Protein AF-W1YNA6-F1 (afdb_monomer)

Organism: NCBI:txid408170

InterPro domains:
  IPR015590 Aldehyde dehydrogenase domain [PF00171] (63-127)
  IPR016161 Aldehyde/histidinol dehydrogenase [SSF53720] (61-126)
  IPR016162 Aldehyde dehydrogenase, N-terminal [G3DSA:3.40.605.10] (50-127)

Structure (mmCIF, N/CA/C/O backbone):
data_AF-W1YNA6-F1
#
_entry.id   AF-W1YNA6-F1
#
loop_
_atom_site.group_PDB
_atom_site.id
_atom_site.type_symbol
_atom_site.label_atom_id
_atom_site.label_alt_id
_atom_site.label_comp_id
_atom_site.label_asym_id
_atom_site.label_entity_id
_atom_site.label_seq_id
_atom_site.pdbx_PDB_ins_code
_atom_site.Cartn_x
_atom_site.Cartn_y
_atom_site.Cartn_z
_atom_site.occupancy
_atom_site.B_iso_or_equiv
_atom_site.auth_seq_id
_atom_site.auth_comp_id
_atom_site.auth_asym_id
_atom_site.auth_atom_id
_atom_site.pdbx_PDB_model_num
ATOM 1 N N . GLN A 1 1 ? -5.293 -2.645 -15.563 1.00 40.75 1 GLN A N 1
ATOM 2 C CA . GLN A 1 1 ? -6.438 -1.759 -15.278 1.00 40.75 1 GLN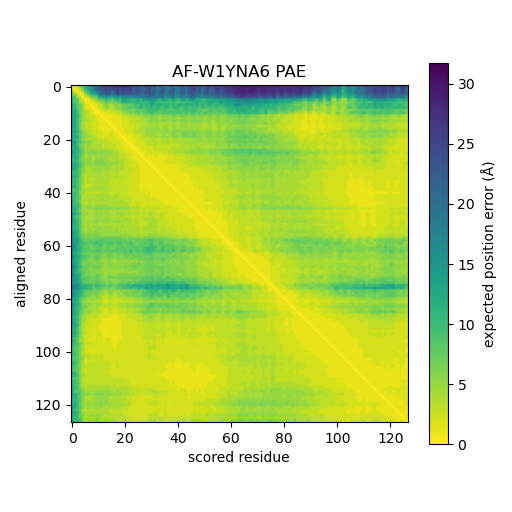 A CA 1
ATOM 3 C C . GLN A 1 1 ? -5.890 -0.613 -14.449 1.00 40.75 1 GLN A C 1
ATOM 5 O O . GLN A 1 1 ? -5.532 -0.832 -13.306 1.00 40.75 1 GLN A O 1
ATOM 10 N N . ALA A 1 2 ? -5.667 0.546 -15.064 1.00 35.34 2 ALA A N 1
ATOM 11 C CA . ALA A 1 2 ? -5.166 1.731 -14.377 1.00 35.34 2 ALA A CA 1
ATOM 12 C C . ALA A 1 2 ? -6.332 2.713 -14.199 1.00 35.34 2 ALA A C 1
ATOM 14 O O . ALA A 1 2 ? -7.069 2.951 -15.154 1.00 35.34 2 ALA A O 1
ATOM 15 N N . ALA A 1 3 ? -6.466 3.260 -12.989 1.00 40.19 3 ALA A N 1
ATOM 16 C CA . ALA A 1 3 ? -7.242 4.459 -12.662 1.00 40.19 3 ALA A CA 1
ATOM 17 C C . ALA A 1 3 ? -8.770 4.445 -12.902 1.00 40.19 3 ALA A C 1
ATOM 19 O O . ALA A 1 3 ? -9.355 5.504 -13.122 1.00 40.19 3 ALA A O 1
ATOM 20 N N . ALA A 1 4 ? -9.450 3.298 -12.800 1.00 49.03 4 ALA A N 1
ATOM 21 C CA . ALA A 1 4 ? -10.872 3.348 -12.456 1.00 49.03 4 ALA A CA 1
ATOM 22 C C . ALA A 1 4 ? -10.955 3.668 -10.958 1.00 49.03 4 ALA A C 1
ATOM 24 O O . ALA A 1 4 ? -10.353 2.962 -10.150 1.00 49.03 4 ALA A O 1
ATOM 25 N N . GLY A 1 5 ? -11.615 4.769 -10.591 1.00 58.19 5 GLY A N 1
ATOM 26 C CA . GLY A 1 5 ? -11.920 5.038 -9.189 1.00 58.19 5 GLY A CA 1
ATOM 27 C C . GLY A 1 5 ? -12.615 3.819 -8.595 1.00 58.19 5 GLY A C 1
ATOM 28 O O . GLY A 1 5 ? -13.442 3.202 -9.260 1.00 58.19 5 GLY A O 1
ATOM 29 N N . LEU A 1 6 ? -12.237 3.438 -7.379 1.00 74.19 6 LEU A N 1
ATOM 30 C CA . LEU A 1 6 ? -12.941 2.377 -6.676 1.00 74.19 6 LEU A CA 1
ATOM 31 C C . LEU A 1 6 ? -14.404 2.762 -6.556 1.00 74.19 6 LEU A C 1
ATOM 33 O O . LEU A 1 6 ? -14.703 3.799 -5.957 1.00 74.19 6 LEU A O 1
ATOM 37 N N . ASP A 1 7 ? -15.284 1.904 -7.058 1.00 81.38 7 ASP A N 1
ATOM 38 C CA . ASP A 1 7 ? -16.715 2.061 -6.847 1.00 81.38 7 ASP A CA 1
ATOM 39 C C . ASP A 1 7 ? -17.006 2.222 -5.352 1.00 81.38 7 ASP A C 1
ATOM 41 O O . ASP A 1 7 ? -16.278 1.708 -4.488 1.00 81.38 7 ASP A O 1
ATOM 45 N N . GLU A 1 8 ? -18.048 2.986 -5.035 1.00 82.06 8 GLU A N 1
ATOM 46 C CA . GLU A 1 8 ? -18.475 3.164 -3.652 1.00 82.06 8 GLU A CA 1
ATOM 47 C C . GLU A 1 8 ? -18.823 1.805 -3.021 1.00 82.06 8 GLU A C 1
ATOM 49 O O . GLU A 1 8 ? -19.363 0.926 -3.707 1.00 82.06 8 GLU A O 1
ATOM 54 N N . PRO A 1 9 ? -18.520 1.604 -1.724 1.00 82.50 9 PRO A N 1
ATOM 55 C CA . PRO A 1 9 ? -18.857 0.375 -1.022 1.00 82.50 9 PRO A CA 1
ATOM 56 C C . PRO A 1 9 ? -20.348 0.056 -1.169 1.00 82.50 9 PRO A C 1
ATOM 58 O O . PRO A 1 9 ? -21.210 0.861 -0.819 1.00 82.50 9 PRO A O 1
ATOM 61 N N . GLN A 1 10 ? -20.655 -1.132 -1.683 1.00 85.81 10 GLN A N 1
ATOM 62 C CA . GLN A 1 10 ? -22.031 -1.598 -1.833 1.00 85.81 10 GLN A CA 1
ATOM 63 C C . GLN A 1 10 ? -22.523 -2.291 -0.556 1.00 85.81 10 GLN A C 1
ATOM 65 O O . GLN A 1 10 ? -21.732 -2.804 0.238 1.00 85.81 10 GLN A O 1
ATOM 70 N N . GLY A 1 11 ? -23.842 -2.319 -0.364 1.00 91.31 11 GLY A N 1
ATOM 71 C CA . GLY A 1 11 ? -24.476 -2.911 0.816 1.00 91.31 11 GLY A CA 1
ATOM 72 C C . GLY A 1 11 ? -24.413 -2.024 2.062 1.00 91.31 11 GLY A C 1
ATOM 73 O O . GLY A 1 11 ? -23.867 -0.923 2.059 1.00 91.31 11 GLY A O 1
ATOM 74 N N . SER A 1 12 ? -25.017 -2.501 3.141 1.00 95.94 12 SER A N 1
ATOM 75 C CA . SER A 1 12 ? -24.981 -1.870 4.458 1.00 95.94 12 SER A CA 1
ATOM 76 C C . SER A 1 12 ? -23.601 -1.994 5.110 1.00 95.94 12 SER A C 1
ATOM 78 O O . SER A 1 12 ? -22.843 -2.925 4.836 1.00 95.94 12 SER A O 1
ATOM 80 N N . VAL A 1 13 ? -23.299 -1.105 6.063 1.00 95.50 13 VAL A N 1
ATOM 81 C CA . VAL A 1 13 ? -22.084 -1.188 6.900 1.00 95.50 13 VAL A CA 1
ATOM 82 C C . VAL A 1 13 ? -21.949 -2.569 7.543 1.00 95.50 13 VAL A C 1
ATOM 84 O O . VAL A 1 13 ? -20.858 -3.122 7.625 1.00 95.50 13 VAL A O 1
ATOM 87 N N . ALA A 1 14 ? -23.068 -3.153 7.961 1.00 96.56 14 ALA A N 1
ATOM 88 C CA . ALA A 1 14 ? -23.101 -4.438 8.633 1.00 96.56 14 ALA A CA 1
ATOM 89 C C . ALA A 1 14 ? -22.765 -5.607 7.680 1.00 96.56 14 ALA A C 1
ATOM 91 O O . ALA A 1 14 ? -22.112 -6.569 8.085 1.00 96.56 14 ALA A O 1
ATOM 92 N N . GLU A 1 15 ? -23.172 -5.524 6.409 1.00 96.38 15 GLU A N 1
ATOM 93 C CA . GLU A 1 15 ? -22.776 -6.475 5.358 1.00 96.38 15 GLU A CA 1
ATOM 94 C C . GLU A 1 15 ? -21.297 -6.315 4.994 1.00 96.38 15 GLU A C 1
ATOM 96 O O . GLU A 1 15 ? -20.563 -7.301 4.940 1.00 96.38 15 GLU A O 1
ATOM 101 N N . GLN A 1 16 ? -20.829 -5.075 4.837 1.00 95.00 16 GLN A N 1
ATOM 102 C CA . GLN A 1 16 ? -19.425 -4.771 4.553 1.00 95.00 16 GLN A CA 1
ATOM 103 C C . GLN A 1 16 ? -18.504 -5.249 5.679 1.00 95.00 16 GLN A C 1
ATOM 105 O O . GLN A 1 16 ? -17.454 -5.828 5.412 1.00 95.00 16 GLN A O 1
ATOM 110 N N . ALA A 1 17 ? -18.907 -5.064 6.936 1.00 96.94 17 ALA A N 1
ATOM 111 C CA . ALA A 1 17 ? -18.166 -5.496 8.117 1.00 96.94 17 ALA A CA 1
ATOM 112 C C . ALA A 1 17 ? -17.995 -7.018 8.209 1.00 96.94 17 ALA A C 1
ATOM 114 O O . ALA A 1 17 ? -17.024 -7.493 8.791 1.00 96.94 17 ALA A O 1
ATOM 115 N N . ARG A 1 18 ? -18.944 -7.782 7.657 1.00 96.56 18 ARG A N 1
ATOM 116 C CA . ARG A 1 18 ? -19.009 -9.246 7.768 1.00 96.56 18 ARG A CA 1
ATOM 117 C C . ARG A 1 18 ? -18.497 -9.986 6.532 1.00 96.56 18 ARG A C 1
ATOM 119 O O . ARG A 1 18 ? -18.724 -11.191 6.421 1.00 96.56 18 ARG A O 1
ATOM 126 N N . ARG A 1 19 ? -17.794 -9.304 5.618 1.00 94.44 19 ARG A N 1
ATOM 127 C CA . ARG A 1 19 ? -17.078 -9.977 4.522 1.00 94.44 19 ARG A CA 1
ATOM 128 C C . ARG A 1 19 ? -16.158 -11.061 5.107 1.00 94.44 19 ARG A C 1
ATOM 130 O O . ARG A 1 19 ? -15.445 -10.781 6.072 1.00 94.44 19 ARG A O 1
ATOM 137 N N . PRO A 1 20 ? -16.180 -12.293 4.571 1.00 94.69 20 PRO A N 1
ATOM 138 C CA . PRO A 1 20 ? -15.272 -13.332 5.024 1.00 94.69 20 PRO A CA 1
ATOM 139 C C . PRO A 1 20 ? -13.831 -12.948 4.685 1.00 94.69 20 PRO A C 1
ATOM 141 O O . PRO A 1 20 ? -13.569 -12.299 3.671 1.00 94.69 20 PRO A O 1
ATOM 144 N N . PHE A 1 21 ? -12.896 -13.386 5.524 1.00 93.62 21 PHE A N 1
ATOM 145 C CA . PHE A 1 21 ? -11.479 -13.256 5.221 1.00 93.62 21 PHE A CA 1
ATOM 146 C C . PHE A 1 21 ? -11.127 -14.060 3.964 1.00 93.62 21 PHE A C 1
ATOM 148 O O . PHE A 1 21 ? -11.505 -15.226 3.835 1.00 93.62 21 PHE A O 1
ATOM 155 N N . THR A 1 22 ? -10.363 -13.440 3.070 1.00 92.88 22 THR A N 1
ATOM 156 C CA . THR A 1 22 ? -9.721 -14.087 1.928 1.00 92.88 22 THR A CA 1
ATOM 157 C C . THR A 1 22 ? -8.345 -13.468 1.741 1.00 92.88 22 THR A C 1
ATOM 159 O O . THR A 1 22 ? -8.199 -12.252 1.853 1.00 92.88 22 THR A O 1
ATOM 162 N N . SER A 1 23 ? -7.341 -14.296 1.468 1.00 91.88 23 SER A N 1
ATOM 163 C CA . SER A 1 23 ? -6.035 -13.799 1.038 1.00 91.88 23 SER A CA 1
ATOM 164 C C . SER A 1 23 ? -6.145 -13.226 -0.374 1.00 91.88 23 SER A C 1
ATOM 166 O O . SER A 1 23 ? -6.853 -13.793 -1.212 1.00 91.88 23 SER A O 1
ATOM 168 N N . GLU A 1 24 ? -5.443 -12.125 -0.631 1.00 91.50 24 GLU A N 1
ATOM 169 C CA . GLU A 1 24 ? -5.197 -11.654 -1.994 1.00 91.50 24 GLU A CA 1
ATOM 170 C C . GLU A 1 24 ? -4.230 -12.644 -2.671 1.00 91.50 24 GLU A C 1
ATOM 172 O O . GLU A 1 24 ? -3.232 -13.028 -2.056 1.00 91.50 24 GLU A O 1
ATOM 177 N N . PRO A 1 25 ? -4.526 -13.136 -3.886 1.00 90.75 25 PRO A N 1
ATOM 178 C CA . PRO A 1 25 ? -3.629 -14.044 -4.586 1.00 90.75 25 PRO A CA 1
ATOM 179 C C . PRO A 1 25 ? -2.447 -13.301 -5.226 1.00 90.75 25 PRO A C 1
ATOM 181 O O . PRO A 1 25 ? -2.621 -12.274 -5.893 1.00 90.75 25 PRO A O 1
ATOM 184 N N . ASP A 1 26 ? -1.258 -13.896 -5.122 1.00 90.12 26 ASP A N 1
ATOM 185 C CA . ASP A 1 26 ? -0.069 -13.446 -5.850 1.00 90.12 26 ASP A CA 1
ATOM 186 C C . ASP A 1 26 ? -0.319 -13.423 -7.370 1.00 90.12 26 ASP A C 1
ATOM 188 O O . ASP A 1 26 ? -1.066 -14.238 -7.929 1.00 90.12 26 ASP A O 1
ATOM 192 N N . SER A 1 27 ? 0.334 -12.500 -8.078 1.00 92.88 27 SER A N 1
ATOM 193 C CA . SER A 1 27 ? 0.245 -12.439 -9.538 1.00 92.88 27 SER A CA 1
ATOM 194 C C . SER A 1 27 ? 0.975 -13.601 -10.208 1.00 92.88 27 SER A C 1
ATOM 196 O O . SER A 1 27 ? 2.201 -13.672 -10.206 1.00 92.88 27 SER A O 1
ATOM 198 N N . ASP A 1 28 ? 0.230 -14.454 -10.916 1.00 94.69 28 ASP A N 1
ATOM 199 C CA . ASP A 1 28 ? 0.810 -15.528 -11.730 1.00 94.69 28 ASP A CA 1
ATOM 200 C C . ASP A 1 28 ? 1.548 -14.971 -12.976 1.00 94.69 28 ASP A C 1
ATOM 202 O O . ASP A 1 28 ? 0.898 -14.411 -13.874 1.00 94.69 28 ASP A O 1
ATOM 206 N N . PRO A 1 29 ? 2.881 -15.139 -13.102 1.00 93.38 29 PRO A N 1
ATOM 207 C CA . PRO A 1 29 ? 3.645 -14.674 -14.260 1.00 93.38 29 PRO A CA 1
ATOM 208 C C . PRO A 1 29 ? 3.393 -15.500 -15.536 1.00 93.38 29 PRO A C 1
ATOM 210 O O . PRO A 1 29 ? 3.758 -15.065 -16.640 1.00 93.38 29 PRO A O 1
ATOM 213 N N . ALA A 1 30 ? 2.753 -16.671 -15.442 1.00 96.62 30 ALA A N 1
ATOM 214 C CA . ALA A 1 30 ? 2.364 -17.47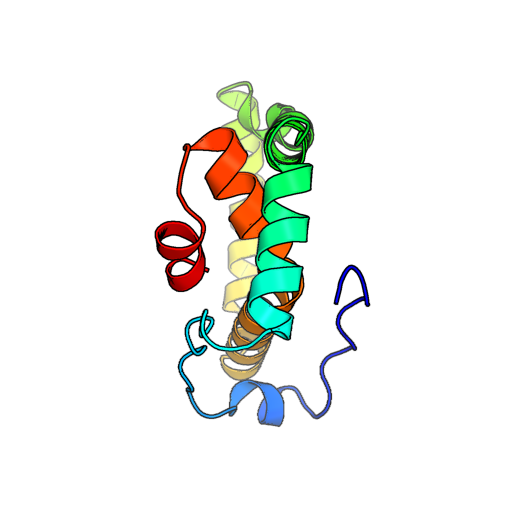3 -16.600 1.00 96.62 30 ALA A CA 1
ATOM 215 C C . ALA A 1 30 ? 1.227 -16.818 -17.405 1.00 96.62 30 ALA A C 1
ATOM 217 O O . ALA A 1 30 ? 1.119 -17.033 -18.621 1.00 96.62 30 ALA A O 1
ATOM 218 N N . LEU A 1 31 ? 0.446 -15.924 -16.793 1.00 97.44 31 LEU A N 1
ATOM 219 C CA . LEU A 1 31 ? -0.639 -15.209 -17.460 1.00 97.44 31 LEU A CA 1
ATOM 220 C C . LEU A 1 31 ? -0.121 -14.017 -18.279 1.00 97.44 31 LEU A C 1
ATOM 222 O O . LEU A 1 31 ? 0.595 -13.140 -17.793 1.00 97.44 31 LEU A O 1
ATOM 226 N N . ALA A 1 32 ? -0.518 -13.949 -19.555 1.00 98.06 32 ALA A N 1
ATOM 227 C CA . ALA A 1 32 ? -0.088 -12.881 -20.464 1.00 98.06 32 ALA A CA 1
ATOM 228 C C . ALA A 1 32 ? -0.520 -11.483 -19.991 1.00 98.06 32 ALA A C 1
ATOM 230 O O . ALA A 1 32 ? 0.245 -10.527 -20.141 1.00 98.06 32 ALA A O 1
ATOM 231 N N . ALA A 1 33 ? -1.709 -11.385 -19.387 1.00 96.88 33 ALA A N 1
ATOM 232 C CA . ALA A 1 33 ? -2.231 -10.152 -18.807 1.00 96.88 33 ALA A CA 1
ATOM 233 C C . ALA A 1 33 ? -1.340 -9.644 -17.661 1.00 96.88 33 ALA A C 1
ATOM 235 O O . ALA A 1 33 ? -0.936 -8.483 -17.677 1.00 96.88 33 ALA A O 1
ATOM 236 N N . ASN A 1 34 ? -0.934 -10.526 -16.742 1.00 96.19 34 ASN A N 1
ATOM 237 C CA . ASN A 1 34 ? -0.061 -10.168 -15.621 1.00 96.19 34 ASN A CA 1
ATOM 238 C C . ASN A 1 34 ? 1.325 -9.742 -16.109 1.00 96.19 34 ASN A C 1
ATOM 240 O O . ASN A 1 34 ? 1.853 -8.729 -15.663 1.00 96.19 34 ASN A O 1
ATOM 244 N N . ARG A 1 35 ? 1.886 -10.417 -17.123 1.00 97.12 35 ARG A N 1
ATOM 245 C CA . ARG A 1 35 ? 3.144 -9.968 -17.750 1.00 97.12 35 ARG A CA 1
ATOM 246 C C . ARG A 1 35 ? 3.023 -8.613 -18.436 1.00 97.12 35 ARG A C 1
ATOM 248 O O . ARG A 1 35 ? 4.014 -7.893 -18.537 1.00 97.12 35 ARG A O 1
ATOM 255 N N . GLN A 1 36 ? 1.870 -8.297 -19.020 1.00 98.12 36 GLN A N 1
ATOM 256 C CA . GLN A 1 36 ? 1.640 -6.988 -19.630 1.00 98.12 36 GLN A CA 1
ATOM 257 C C . GLN A 1 36 ? 1.545 -5.902 -18.557 1.00 98.12 36 GLN A C 1
ATOM 259 O O . GLN A 1 36 ? 2.203 -4.874 -18.689 1.00 98.12 36 GLN A O 1
ATOM 264 N N . TRP A 1 37 ? 0.785 -6.155 -17.495 1.00 96.25 37 TRP A N 1
ATOM 265 C CA . TRP A 1 37 ? 0.665 -5.273 -16.337 1.00 96.25 37 TRP A CA 1
ATOM 266 C C . TRP A 1 37 ? 2.022 -5.022 -15.661 1.00 96.25 37 TRP A C 1
ATOM 268 O O . TRP A 1 37 ? 2.423 -3.872 -15.505 1.00 96.25 37 TRP A O 1
ATOM 278 N N . ALA A 1 38 ? 2.799 -6.074 -15.402 1.00 97.12 38 ALA A N 1
ATOM 279 C CA . ALA A 1 38 ? 4.150 -5.978 -14.851 1.00 97.12 38 ALA A CA 1
ATOM 280 C C . ALA A 1 38 ? 5.088 -5.125 -15.727 1.00 97.12 38 ALA A C 1
ATOM 282 O O . ALA A 1 38 ? 5.836 -4.290 -15.223 1.00 97.12 38 ALA A O 1
ATOM 283 N N . ARG A 1 39 ? 5.019 -5.272 -17.059 1.00 97.75 39 ARG A N 1
ATOM 284 C CA . ARG A 1 39 ? 5.793 -4.435 -17.995 1.00 97.75 39 ARG A CA 1
ATOM 285 C C . ARG A 1 39 ? 5.378 -2.965 -17.961 1.00 97.75 39 ARG A C 1
ATOM 287 O O . ARG A 1 39 ? 6.237 -2.109 -18.130 1.00 97.75 39 ARG A O 1
ATOM 294 N N . GLN A 1 40 ? 4.094 -2.671 -17.755 1.00 97.94 40 GLN A N 1
ATOM 295 C CA . GLN A 1 40 ? 3.615 -1.292 -17.611 1.00 97.94 40 GLN A CA 1
ATOM 296 C C . GLN A 1 40 ? 4.175 -0.646 -16.343 1.00 97.94 40 GLN A C 1
ATOM 298 O O . GLN A 1 40 ? 4.659 0.479 -16.414 1.00 97.94 40 GLN A O 1
ATOM 303 N N . ILE A 1 41 ? 4.181 -1.377 -15.223 1.00 97.75 41 ILE A N 1
ATOM 304 C CA . ILE A 1 41 ? 4.798 -0.918 -13.972 1.00 97.75 41 ILE A CA 1
ATOM 305 C C . ILE A 1 41 ? 6.294 -0.672 -14.187 1.00 97.75 41 ILE A C 1
ATOM 307 O O . ILE A 1 41 ? 6.774 0.433 -13.960 1.00 97.75 41 ILE A O 1
ATOM 311 N N . ALA A 1 42 ? 7.023 -1.666 -14.704 1.00 97.31 42 ALA A N 1
ATOM 312 C CA . ALA A 1 42 ? 8.465 -1.561 -14.926 1.00 97.31 42 ALA A CA 1
ATOM 313 C C . ALA A 1 42 ? 8.850 -0.390 -15.848 1.00 97.31 42 ALA A C 1
ATOM 315 O O . ALA A 1 42 ? 9.887 0.235 -15.646 1.00 97.31 42 ALA A O 1
ATOM 316 N N . ALA A 1 43 ? 8.016 -0.067 -16.841 1.00 98.12 43 ALA A N 1
ATOM 317 C CA . ALA A 1 43 ? 8.236 1.076 -17.723 1.00 98.12 43 ALA A CA 1
ATOM 318 C C . ALA A 1 43 ? 8.055 2.436 -17.019 1.00 98.12 43 ALA A C 1
ATOM 320 O O . ALA A 1 43 ? 8.669 3.411 -17.446 1.00 98.12 43 ALA A O 1
ATOM 321 N N . ALA A 1 44 ? 7.240 2.511 -15.961 1.00 97.62 44 ALA A N 1
ATOM 322 C CA . ALA A 1 44 ? 7.006 3.738 -15.196 1.00 97.62 44 ALA A CA 1
ATOM 323 C C . ALA A 1 44 ? 8.109 4.018 -14.158 1.00 97.62 44 ALA A C 1
ATOM 325 O O . ALA A 1 44 ? 8.437 5.179 -13.904 1.00 97.62 44 ALA A O 1
ATOM 326 N N . VAL A 1 45 ? 8.722 2.963 -13.605 1.00 98.12 45 VAL A N 1
ATOM 327 C CA . VAL A 1 45 ? 9.705 3.034 -12.506 1.00 98.12 45 VAL A CA 1
ATOM 328 C C . VAL A 1 45 ? 10.834 4.056 -12.726 1.00 98.12 45 VAL A C 1
ATOM 330 O O . VAL A 1 45 ? 11.049 4.859 -11.818 1.00 98.12 45 VAL A O 1
ATOM 333 N N . PRO A 1 46 ? 11.537 4.119 -13.882 1.00 98.06 46 PRO A N 1
ATOM 334 C CA . PRO A 1 46 ? 12.694 5.011 -14.049 1.00 98.06 46 PRO A CA 1
ATOM 335 C C . PRO A 1 46 ? 12.387 6.503 -13.883 1.00 98.06 46 PRO A C 1
ATOM 337 O O . PRO A 1 46 ? 13.287 7.290 -13.603 1.00 98.06 46 PRO A O 1
ATOM 340 N N . THR A 1 47 ? 11.130 6.898 -14.088 1.00 97.75 47 THR A N 1
ATOM 341 C CA . THR A 1 47 ? 10.672 8.290 -13.990 1.00 97.75 47 THR A CA 1
ATOM 342 C C . THR A 1 47 ? 9.643 8.495 -12.883 1.00 97.75 47 THR A C 1
ATOM 344 O O . THR A 1 47 ? 9.054 9.574 -12.798 1.00 97.75 47 THR A O 1
ATOM 347 N N . SER A 1 48 ? 9.393 7.475 -12.057 1.00 98.00 48 SER A N 1
ATOM 348 C CA . SER A 1 48 ? 8.410 7.559 -10.981 1.00 98.00 48 SER A CA 1
ATOM 349 C C . SER A 1 48 ? 8.817 8.625 -9.970 1.00 98.00 48 SER A C 1
ATOM 351 O O . SER A 1 48 ? 9.953 8.685 -9.501 1.00 98.00 48 SER A O 1
ATOM 353 N N . ARG A 1 49 ? 7.853 9.481 -9.634 1.00 97.44 49 ARG A N 1
ATOM 354 C CA . ARG A 1 49 ? 7.953 10.486 -8.570 1.00 97.44 49 ARG A CA 1
ATOM 355 C C . ARG A 1 49 ? 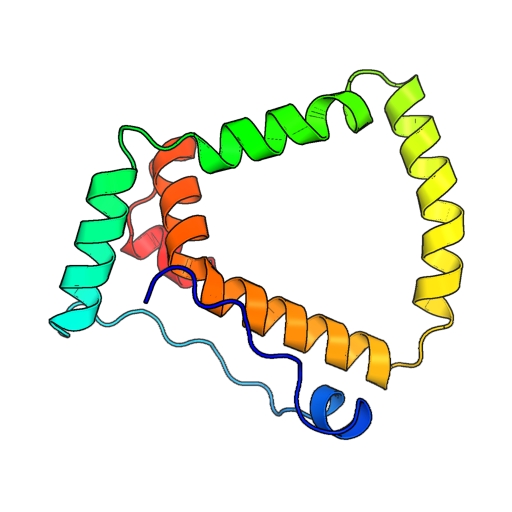6.877 10.295 -7.504 1.00 97.44 49 ARG A C 1
ATOM 357 O O . ARG A 1 49 ? 6.771 11.120 -6.607 1.00 97.44 49 ARG A O 1
ATOM 364 N N . ARG A 1 50 ? 6.071 9.230 -7.595 1.00 96.69 50 ARG A N 1
ATOM 365 C CA . ARG A 1 50 ? 4.829 9.074 -6.821 1.00 96.69 50 ARG A CA 1
ATOM 366 C C . ARG A 1 50 ? 5.054 9.126 -5.312 1.00 96.69 50 ARG A C 1
ATOM 368 O O . ARG A 1 50 ? 4.374 9.889 -4.629 1.00 96.69 50 ARG A O 1
ATOM 375 N N . GLY A 1 51 ? 5.991 8.333 -4.793 1.00 95.69 51 GLY A N 1
ATOM 376 C CA . GLY A 1 51 ? 6.262 8.306 -3.355 1.00 95.69 51 GLY A CA 1
ATOM 377 C C . GLY A 1 51 ? 6.965 9.585 -2.889 1.00 95.69 51 GLY A C 1
ATOM 378 O O . GLY A 1 51 ? 6.486 10.233 -1.960 1.00 95.69 51 GLY A O 1
ATOM 379 N N . ALA A 1 52 ? 7.986 10.050 -3.615 1.00 95.50 52 ALA A N 1
ATOM 380 C CA . ALA A 1 52 ? 8.648 11.331 -3.350 1.00 95.50 52 ALA A CA 1
ATOM 381 C C . ALA A 1 52 ? 7.675 12.529 -3.314 1.00 95.50 52 ALA A C 1
ATOM 383 O O . ALA A 1 52 ? 7.786 13.393 -2.446 1.00 95.50 52 ALA A O 1
ATOM 384 N N . GLU A 1 53 ? 6.693 12.582 -4.218 1.00 96.56 53 GLU A N 1
ATOM 385 C CA . GLU A 1 53 ? 5.651 13.614 -4.228 1.00 96.56 53 GLU A CA 1
ATOM 386 C C . GLU A 1 53 ? 4.681 13.467 -3.054 1.00 96.56 53 GLU A C 1
ATOM 388 O O . GLU A 1 53 ? 4.307 14.475 -2.454 1.00 96.56 53 GLU A O 1
ATOM 393 N N . ALA A 1 54 ? 4.319 12.240 -2.664 1.00 94.06 54 ALA A N 1
ATOM 394 C CA . ALA A 1 54 ? 3.500 11.997 -1.476 1.00 94.06 54 ALA A CA 1
ATOM 395 C C . ALA A 1 54 ? 4.212 12.431 -0.179 1.00 94.06 54 ALA A C 1
ATOM 397 O O . ALA A 1 54 ? 3.584 13.029 0.705 1.00 94.06 54 ALA A O 1
ATOM 398 N N . VAL A 1 55 ? 5.525 12.187 -0.088 1.00 93.75 55 VAL A N 1
ATOM 399 C CA . VAL A 1 55 ? 6.379 12.657 1.011 1.00 93.75 55 VAL A CA 1
ATOM 400 C C . VAL A 1 55 ? 6.448 14.180 1.011 1.00 93.75 55 VAL A C 1
ATOM 402 O O . VAL A 1 55 ? 6.110 14.790 2.022 1.00 93.75 55 VAL A O 1
ATOM 405 N N . ALA A 1 56 ? 6.794 14.808 -0.116 1.00 94.25 56 ALA A N 1
ATOM 406 C CA . ALA A 1 56 ? 6.887 16.266 -0.223 1.00 94.25 56 ALA A CA 1
ATOM 407 C C . ALA A 1 56 ? 5.557 16.964 0.123 1.00 94.25 56 ALA A C 1
ATOM 409 O O . ALA A 1 56 ? 5.545 17.978 0.819 1.00 94.25 56 ALA A O 1
ATOM 410 N N . ALA A 1 57 ? 4.423 16.393 -0.297 1.00 94.06 57 ALA A N 1
ATOM 411 C CA . ALA A 1 57 ? 3.093 16.911 0.023 1.00 94.06 57 ALA A CA 1
ATOM 412 C C . ALA A 1 57 ? 2.741 16.818 1.521 1.00 94.06 57 ALA A C 1
ATOM 414 O O . ALA A 1 57 ? 1.886 17.566 2.001 1.00 94.06 57 ALA A O 1
ATOM 415 N N . SER A 1 58 ? 3.378 15.908 2.262 1.00 89.94 58 SER A N 1
ATOM 416 C CA . SER A 1 58 ? 3.114 15.675 3.689 1.00 89.94 58 SER A CA 1
ATOM 417 C C . SER A 1 58 ? 4.208 16.220 4.610 1.00 89.94 58 SER A C 1
ATOM 419 O O . SER A 1 58 ? 3.981 16.325 5.815 1.00 89.94 58 SER A O 1
ATOM 421 N N . GLU A 1 59 ? 5.363 16.601 4.058 1.00 91.19 59 GLU A N 1
ATOM 422 C CA . GLU A 1 59 ? 6.584 16.969 4.784 1.00 91.19 59 GLU A CA 1
ATOM 423 C C . GLU A 1 59 ? 6.336 18.054 5.837 1.00 91.19 59 GLU A C 1
ATOM 425 O O . GLU A 1 59 ? 6.793 17.940 6.972 1.00 91.19 59 GLU A O 1
ATOM 430 N N . GLN A 1 60 ? 5.550 19.082 5.497 1.00 88.62 60 GLN A N 1
ATOM 431 C CA . GLN A 1 60 ? 5.281 20.211 6.393 1.00 88.62 60 GLN A CA 1
ATOM 432 C C . GLN A 1 60 ? 4.668 19.786 7.735 1.00 88.62 60 GLN A C 1
ATOM 434 O O . GLN A 1 60 ? 4.933 20.432 8.744 1.00 88.62 60 GLN A O 1
ATOM 439 N N . ARG A 1 61 ? 3.904 18.685 7.770 1.00 88.69 61 ARG A N 1
ATOM 440 C CA . ARG A 1 61 ? 3.243 18.193 8.993 1.00 88.69 61 ARG A CA 1
ATOM 441 C C . ARG A 1 61 ? 4.211 17.572 10.002 1.00 88.69 61 ARG A C 1
ATOM 443 O O . ARG A 1 61 ? 3.819 17.332 11.134 1.00 88.69 61 ARG A O 1
ATOM 450 N N . LEU A 1 62 ? 5.438 17.262 9.584 1.00 90.62 62 LEU A N 1
ATOM 451 C CA . LEU A 1 62 ? 6.442 16.557 10.389 1.00 90.62 62 LEU A CA 1
ATOM 452 C C . LEU A 1 62 ? 7.827 17.220 10.302 1.00 90.62 62 LEU A C 1
ATOM 454 O O . LEU A 1 62 ? 8.837 16.605 10.636 1.00 90.62 62 LEU A O 1
ATOM 458 N N . ARG A 1 63 ? 7.892 18.473 9.834 1.00 92.94 63 ARG A N 1
ATOM 459 C CA . ARG A 1 63 ? 9.156 19.168 9.548 1.00 92.94 63 ARG A CA 1
ATOM 460 C C . ARG A 1 63 ? 9.891 19.639 10.804 1.00 92.94 63 ARG A C 1
ATOM 462 O O . ARG A 1 63 ? 11.114 19.762 10.773 1.00 92.94 63 ARG A O 1
ATOM 469 N N . THR A 1 64 ? 9.166 19.932 11.882 1.00 95.56 64 THR A N 1
ATOM 470 C CA . THR A 1 64 ? 9.734 20.394 13.157 1.00 95.56 64 THR A CA 1
ATOM 471 C C . THR A 1 64 ? 9.101 19.652 14.336 1.00 95.56 64 THR A C 1
ATOM 473 O O . THR A 1 64 ? 8.007 19.098 14.184 1.00 95.56 64 THR A O 1
ATOM 476 N N . PRO A 1 65 ? 9.758 19.633 15.512 1.00 95.56 65 PRO A N 1
ATOM 477 C CA . PRO A 1 65 ? 9.163 19.091 16.731 1.00 95.56 65 PRO A CA 1
ATOM 478 C C . PRO A 1 65 ? 7.799 19.713 17.052 1.00 95.56 65 PRO A C 1
ATOM 480 O O . PRO A 1 65 ? 6.862 18.989 17.366 1.00 95.56 65 PRO A O 1
ATOM 483 N N . GLU A 1 66 ? 7.655 21.027 16.878 1.00 95.88 66 GLU A N 1
ATOM 484 C CA . GLU A 1 66 ? 6.408 21.754 17.142 1.00 95.88 66 GLU A CA 1
ATOM 485 C C . GLU A 1 66 ? 5.289 21.307 16.191 1.00 95.88 66 GLU A C 1
ATOM 487 O O . GLU A 1 66 ? 4.177 21.032 16.633 1.00 95.88 66 GLU A O 1
ATOM 492 N N . ALA A 1 67 ? 5.587 21.136 14.897 1.00 94.38 67 ALA A N 1
ATOM 493 C CA . ALA A 1 67 ? 4.618 20.612 13.930 1.00 94.38 67 ALA A CA 1
ATOM 494 C C . ALA A 1 67 ? 4.176 19.175 14.274 1.00 94.38 67 ALA A C 1
ATOM 496 O O . ALA A 1 67 ? 3.006 18.820 14.117 1.00 94.38 67 ALA A O 1
ATOM 497 N N . ALA A 1 68 ? 5.097 18.346 14.779 1.00 92.88 68 ALA A N 1
ATOM 498 C CA . ALA A 1 68 ? 4.769 17.002 15.242 1.00 92.88 68 ALA A CA 1
ATOM 499 C C . ALA A 1 68 ? 3.888 17.027 16.507 1.00 92.88 68 ALA A C 1
ATOM 501 O O . ALA A 1 68 ? 2.941 16.245 16.603 1.00 92.88 68 ALA A O 1
ATOM 502 N N . GLU A 1 69 ? 4.150 17.931 17.454 1.00 93.62 69 GLU A N 1
ATOM 503 C CA . GLU A 1 69 ? 3.304 18.131 18.638 1.00 93.62 69 GLU A CA 1
ATOM 504 C C . GLU A 1 69 ? 1.891 18.597 18.262 1.00 93.62 69 GLU A C 1
ATOM 506 O O . GLU A 1 69 ? 0.909 18.052 18.771 1.00 93.62 69 GLU A O 1
ATOM 511 N N . GLU A 1 70 ? 1.768 19.535 17.320 1.00 92.12 70 GLU A N 1
ATOM 512 C CA . GLU A 1 70 ? 0.478 19.988 16.786 1.00 92.12 70 GLU A CA 1
ATOM 513 C C . GLU A 1 70 ? -0.308 18.839 16.137 1.00 92.12 70 GLU A C 1
ATOM 515 O O . GLU A 1 70 ? -1.505 18.669 16.395 1.00 92.12 70 GLU A O 1
ATOM 520 N N . LEU A 1 71 ? 0.365 17.998 15.341 1.00 92.00 71 LEU A N 1
ATOM 521 C CA . LEU A 1 71 ? -0.243 16.806 14.750 1.00 92.00 71 LEU A CA 1
ATOM 522 C C . LEU A 1 71 ? -0.756 15.845 15.833 1.00 92.00 71 LEU A C 1
ATOM 524 O O . LEU A 1 71 ? -1.894 15.377 15.754 1.00 92.00 71 LEU A O 1
ATOM 528 N N . LEU A 1 72 ? 0.054 15.566 16.858 1.00 91.38 72 LEU A N 1
ATOM 529 C CA . LEU A 1 72 ? -0.321 14.686 17.969 1.00 91.38 72 LEU A CA 1
ATOM 530 C C . LEU A 1 72 ? -1.508 15.237 18.769 1.00 91.38 72 LEU A C 1
ATOM 532 O O . LEU A 1 72 ? -2.422 14.479 19.109 1.00 91.38 72 LEU A O 1
ATOM 536 N N . ALA A 1 73 ? -1.540 16.547 19.023 1.00 90.19 73 ALA A N 1
ATOM 537 C CA . ALA A 1 73 ? -2.663 17.201 19.686 1.00 90.19 73 ALA A CA 1
ATOM 538 C C . ALA A 1 73 ? -3.966 17.042 18.879 1.00 90.19 73 ALA A C 1
ATOM 540 O O . ALA A 1 73 ? -5.014 16.730 19.449 1.00 90.19 73 ALA A O 1
ATOM 541 N N . GLY A 1 74 ? -3.902 17.163 17.548 1.00 87.62 74 GLY A N 1
ATOM 542 C CA . GLY A 1 74 ? -5.042 16.898 16.664 1.00 87.62 74 GLY A CA 1
ATOM 543 C C . GLY A 1 74 ? -5.501 15.433 16.682 1.00 87.62 74 GLY A C 1
ATOM 544 O O . GLY A 1 74 ? -6.703 15.146 16.715 1.00 87.62 74 GLY A O 1
ATOM 545 N N . LEU A 1 75 ? -4.557 14.487 16.729 1.00 89.44 75 LEU A N 1
ATOM 546 C CA . LEU A 1 75 ? -4.857 13.053 16.790 1.00 89.44 75 LEU A CA 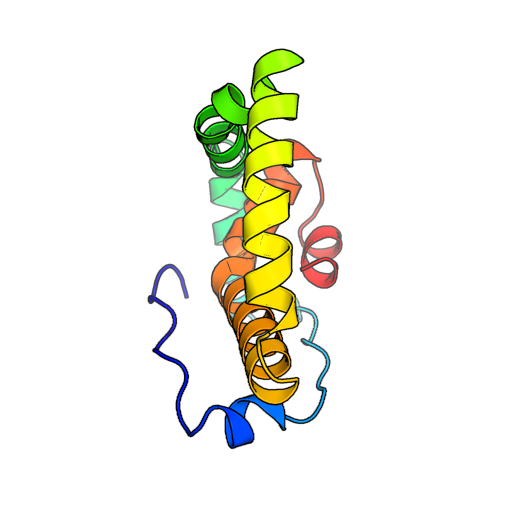1
ATOM 547 C C . LEU A 1 75 ? -5.577 12.649 18.081 1.00 89.44 75 LEU A C 1
ATOM 549 O O . LEU A 1 75 ? -6.396 11.728 18.049 1.00 89.44 75 LEU A O 1
ATOM 553 N N . ALA A 1 76 ? -5.343 13.345 19.197 1.00 84.81 76 ALA A N 1
ATOM 554 C CA . ALA A 1 76 ? -6.050 13.077 20.448 1.00 84.81 76 ALA A CA 1
ATOM 555 C C . ALA A 1 76 ? -7.576 13.194 20.270 1.00 84.81 76 ALA A C 1
ATOM 557 O O . ALA A 1 76 ? -8.316 12.309 20.710 1.00 84.81 76 ALA A O 1
ATOM 558 N N . GLY A 1 77 ? -8.044 14.212 19.539 1.00 80.56 77 GLY A N 1
ATOM 559 C CA . GLY A 1 77 ? -9.459 14.376 19.191 1.00 80.56 77 GLY A CA 1
ATOM 560 C C . GLY A 1 77 ? -9.970 13.297 18.229 1.00 80.56 77 GLY A C 1
ATOM 561 O O . GLY A 1 77 ? -11.013 12.689 18.473 1.00 80.56 77 GLY A O 1
ATOM 562 N N . ALA A 1 78 ? -9.206 12.985 17.177 1.00 87.38 78 ALA A N 1
ATOM 563 C CA . ALA A 1 78 ? -9.561 11.933 16.217 1.00 87.38 78 ALA A CA 1
ATOM 564 C C . ALA A 1 78 ? -9.627 10.531 16.856 1.00 87.38 78 ALA A C 1
ATOM 566 O O . ALA A 1 78 ? -10.416 9.682 16.444 1.00 87.38 78 ALA A O 1
ATOM 56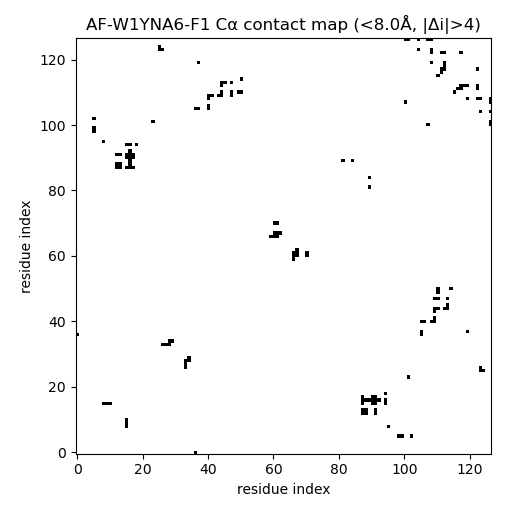7 N N . SER A 1 79 ? -8.835 10.285 17.904 1.00 88.56 79 SER A N 1
ATOM 568 C CA . SER A 1 79 ? -8.858 9.019 18.642 1.00 88.56 79 SER A CA 1
ATOM 569 C C . SER A 1 79 ? -10.183 8.784 19.372 1.00 88.56 79 SER A C 1
ATOM 571 O O . SER A 1 79 ? -10.593 7.637 19.548 1.00 88.56 79 SER A O 1
ATOM 573 N N . ALA A 1 80 ? -10.854 9.847 19.833 1.00 88.75 80 ALA A N 1
ATOM 574 C CA . ALA A 1 80 ? -12.147 9.740 20.501 1.00 88.75 80 ALA A CA 1
ATOM 575 C C . ALA A 1 80 ? -13.229 9.347 19.492 1.00 88.75 80 ALA A C 1
ATOM 577 O O . ALA A 1 80 ? -13.882 8.323 19.678 1.00 88.75 80 ALA A O 1
ATOM 578 N N . SER A 1 81 ? -13.313 10.065 18.368 1.00 90.81 81 SER A N 1
ATOM 579 C CA . SER A 1 81 ? -14.289 9.756 17.319 1.00 90.81 81 SER A CA 1
ATOM 580 C C . SER A 1 81 ? -14.075 8.366 16.718 1.00 90.81 81 SER A C 1
ATOM 582 O O . SER A 1 81 ? -15.041 7.647 16.487 1.00 90.81 81 SER A O 1
ATOM 584 N N . TRP A 1 82 ? -12.825 7.922 16.527 1.00 93.88 82 TRP A N 1
ATOM 585 C CA . TRP A 1 82 ? -12.541 6.554 16.081 1.00 93.88 82 TRP A CA 1
ATOM 586 C C . TRP A 1 82 ? -12.998 5.488 17.085 1.00 93.88 82 TRP A C 1
ATOM 588 O O . TRP A 1 82 ? -13.532 4.452 16.685 1.00 93.88 82 TRP A O 1
ATOM 598 N N . ARG A 1 83 ? -12.805 5.725 18.389 1.00 91.06 83 ARG A N 1
ATOM 599 C CA . ARG A 1 83 ? -13.242 4.801 19.450 1.00 91.06 83 ARG A CA 1
ATOM 600 C C . ARG A 1 83 ? -14.761 4.715 19.565 1.00 91.06 83 ARG A C 1
ATOM 602 O O . ARG A 1 83 ? -15.266 3.632 19.845 1.00 91.06 83 ARG A O 1
ATOM 609 N N . GLU A 1 84 ? -15.461 5.824 19.346 1.00 94.75 84 GLU A N 1
ATOM 610 C CA . GLU A 1 84 ? -16.927 5.897 19.381 1.00 94.75 84 GLU A CA 1
ATOM 611 C C . GLU A 1 84 ? -17.592 5.138 18.227 1.00 94.75 84 GLU A C 1
ATOM 613 O O . GLU A 1 84 ? -18.713 4.653 18.384 1.00 94.75 84 GLU A O 1
ATOM 618 N N . ARG A 1 85 ? -16.900 4.966 17.092 1.00 95.31 85 ARG A N 1
ATOM 619 C CA . ARG A 1 85 ? -17.389 4.115 15.996 1.00 95.31 85 ARG A CA 1
ATOM 620 C C . ARG A 1 85 ? -17.618 2.695 16.491 1.00 95.31 85 ARG A C 1
ATOM 622 O O . ARG A 1 85 ? -16.752 2.117 17.145 1.00 95.31 85 ARG A O 1
ATOM 629 N N . GLY A 1 86 ? -18.745 2.093 16.122 1.00 96.06 86 GLY A N 1
ATOM 630 C CA . GLY A 1 86 ? -19.011 0.680 16.394 1.00 96.06 86 GLY A CA 1
ATOM 631 C C . GLY A 1 86 ? -18.002 -0.248 15.704 1.00 96.06 86 GLY A C 1
ATOM 632 O O . GLY A 1 86 ? -17.311 0.140 14.761 1.00 96.06 86 GLY A O 1
ATOM 633 N N . TYR A 1 87 ? -17.920 -1.503 16.156 1.00 95.94 87 TYR A N 1
ATOM 634 C CA . TYR A 1 87 ? -17.014 -2.480 15.541 1.00 95.94 87 TYR A CA 1
ATOM 635 C C . TYR A 1 87 ? -17.330 -2.707 14.052 1.00 95.94 87 TYR A C 1
ATOM 637 O O . TYR A 1 87 ? -16.400 -2.869 13.268 1.00 95.94 87 TYR A O 1
ATOM 645 N N . GLU A 1 88 ? -18.613 -2.668 13.665 1.00 97.19 88 GLU A N 1
ATOM 646 C CA . GLU A 1 88 ? -19.047 -2.851 12.275 1.00 97.19 88 GLU A CA 1
ATOM 647 C C . GLU A 1 88 ? -18.489 -1.749 11.370 1.00 97.19 88 GLU A C 1
ATOM 649 O O . GLU A 1 88 ? -17.878 -2.047 10.349 1.00 97.19 88 GLU A O 1
ATOM 654 N N . GLU A 1 89 ? -18.601 -0.481 11.771 1.00 96.69 89 GLU A N 1
ATOM 655 C CA . GLU A 1 89 ? -18.036 0.629 10.998 1.00 96.69 89 GLU A CA 1
ATOM 656 C C . GLU A 1 89 ? -16.523 0.509 10.843 1.00 96.69 89 GLU A C 1
ATOM 658 O O . GLU A 1 89 ? -15.998 0.670 9.743 1.00 96.69 89 GLU A O 1
ATOM 663 N N . ARG A 1 90 ? -15.804 0.197 11.927 1.00 97.31 90 ARG A N 1
ATOM 664 C CA . ARG A 1 90 ? -14.346 0.046 11.855 1.00 97.31 90 ARG A CA 1
ATOM 665 C C . ARG A 1 90 ? -13.943 -1.124 10.956 1.00 97.31 90 ARG A C 1
ATOM 667 O O . ARG A 1 90 ? -12.998 -0.986 10.186 1.00 97.31 90 ARG A O 1
ATOM 674 N N . ALA A 1 91 ? -14.661 -2.246 11.020 1.00 96.88 91 ALA A N 1
ATOM 675 C CA . ALA A 1 91 ? -14.423 -3.398 10.153 1.00 96.88 91 ALA A CA 1
ATOM 676 C C . ALA A 1 91 ? -14.716 -3.076 8.678 1.00 96.88 91 ALA A C 1
ATOM 678 O O . ALA A 1 91 ? -13.901 -3.392 7.815 1.00 96.88 91 ALA A O 1
ATOM 679 N N . ALA A 1 92 ? -15.822 -2.384 8.386 1.00 96.38 92 ALA A N 1
ATOM 680 C CA . ALA A 1 92 ? -16.148 -1.932 7.034 1.00 96.38 92 ALA A CA 1
ATOM 681 C C . ALA A 1 92 ? -15.071 -0.987 6.470 1.00 96.38 92 ALA A C 1
ATOM 683 O O . ALA A 1 92 ? -14.654 -1.141 5.322 1.00 96.38 92 ALA A O 1
ATOM 684 N N . ILE A 1 93 ? -14.553 -0.065 7.292 1.00 96.00 93 ILE A N 1
ATOM 685 C CA . ILE A 1 93 ? -13.444 0.824 6.915 1.00 96.00 93 ILE A CA 1
ATOM 686 C C . ILE A 1 93 ? -12.177 0.020 6.599 1.00 96.00 93 ILE A C 1
ATOM 688 O O . ILE A 1 93 ? -11.535 0.285 5.586 1.00 96.00 93 ILE A O 1
ATOM 692 N N . LEU A 1 94 ? -11.824 -0.980 7.411 1.00 95.94 94 LEU A N 1
ATOM 693 C CA . LEU A 1 94 ? -10.645 -1.819 7.159 1.00 95.94 94 LEU A CA 1
ATOM 694 C C . LEU A 1 94 ? -10.785 -2.663 5.885 1.00 95.94 94 LEU A C 1
ATOM 696 O O . LEU A 1 94 ? -9.836 -2.749 5.110 1.00 95.94 94 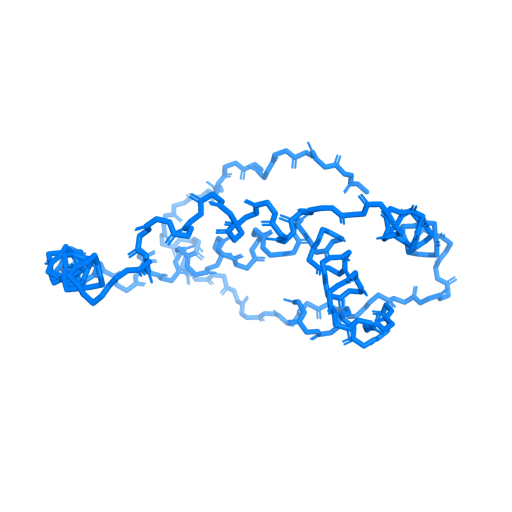LEU A O 1
ATOM 700 N N . HIS A 1 95 ? -11.966 -3.223 5.612 1.00 95.44 95 HIS A N 1
ATOM 701 C CA . HIS A 1 95 ? -12.218 -3.899 4.338 1.00 95.44 95 HIS A CA 1
ATOM 702 C C . HIS A 1 95 ? -12.088 -2.943 3.149 1.00 95.44 95 HIS A C 1
ATOM 704 O O . HIS A 1 95 ? -11.476 -3.299 2.144 1.00 95.44 95 HIS A O 1
ATOM 710 N N . ARG A 1 96 ? -12.574 -1.702 3.285 1.00 94.75 96 ARG A N 1
ATOM 711 C CA . ARG A 1 96 ? -12.390 -0.675 2.256 1.00 94.75 96 ARG A CA 1
ATOM 712 C C . ARG A 1 96 ? -10.917 -0.316 2.054 1.00 94.75 96 ARG A C 1
ATOM 714 O O . ARG A 1 96 ? -10.516 -0.103 0.916 1.00 94.75 96 ARG A O 1
ATOM 721 N N . VAL A 1 97 ? -10.105 -0.266 3.112 1.00 95.62 97 VAL A N 1
ATOM 722 C CA . VAL A 1 97 ? -8.648 -0.084 2.974 1.00 95.62 97 VAL A CA 1
ATOM 723 C C . VAL A 1 97 ? -8.049 -1.210 2.131 1.00 95.62 97 VAL A C 1
ATOM 725 O O . VAL A 1 97 ? -7.303 -0.914 1.203 1.00 95.62 97 VAL A O 1
ATOM 728 N N . GLY A 1 98 ? -8.429 -2.468 2.379 1.00 93.69 98 GLY A N 1
ATOM 729 C CA . GLY A 1 98 ? -8.004 -3.608 1.558 1.00 93.69 98 GLY A CA 1
ATOM 730 C C . GL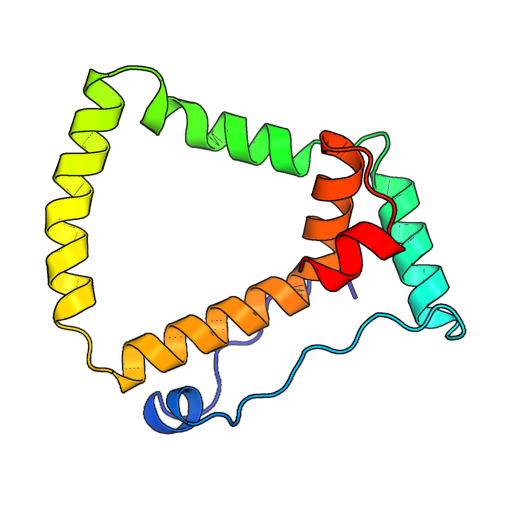Y A 1 98 ? -8.373 -3.454 0.079 1.00 93.69 98 GLY A C 1
ATOM 731 O O . GLY A 1 98 ? -7.517 -3.614 -0.788 1.00 93.69 98 GLY A O 1
ATOM 732 N N . ASP A 1 99 ? -9.610 -3.041 -0.218 1.00 93.12 99 ASP A N 1
ATOM 733 C CA . ASP A 1 99 ? -10.038 -2.782 -1.601 1.00 93.12 99 ASP A CA 1
ATOM 734 C C . ASP A 1 99 ? -9.188 -1.675 -2.254 1.00 93.12 99 ASP A C 1
ATOM 736 O O . ASP A 1 99 ? -8.798 -1.781 -3.419 1.00 93.12 99 ASP A O 1
ATOM 740 N N . VAL A 1 100 ? -8.864 -0.619 -1.495 1.00 94.62 100 VAL A N 1
ATOM 741 C CA . VAL A 1 100 ? -8.020 0.486 -1.971 1.00 94.62 100 VAL A CA 1
ATOM 742 C C . VAL A 1 100 ? -6.602 0.029 -2.282 1.00 94.62 100 VAL A C 1
ATOM 744 O O . VAL A 1 100 ? -6.077 0.399 -3.335 1.00 94.62 100 VAL A O 1
ATOM 747 N N . LEU A 1 101 ? -6.002 -0.772 -1.403 1.00 94.75 101 LEU A N 1
ATOM 748 C CA . LEU A 1 101 ? -4.668 -1.330 -1.611 1.00 94.75 101 LEU A CA 1
ATOM 749 C C . LEU A 1 101 ? -4.642 -2.230 -2.852 1.00 94.75 101 LEU A C 1
ATOM 751 O O . LEU A 1 101 ? -3.818 -2.000 -3.736 1.00 94.75 101 LEU A O 1
ATOM 755 N N . SER A 1 102 ? -5.606 -3.148 -2.991 1.00 92.31 102 SER A N 1
ATOM 756 C CA . SER A 1 102 ? -5.712 -4.042 -4.156 1.00 92.31 102 SER A CA 1
ATOM 757 C C . SER A 1 102 ? -5.887 -3.262 -5.469 1.00 92.31 102 SER A C 1
ATOM 759 O O . SER A 1 102 ? -5.144 -3.464 -6.432 1.00 92.31 102 SER A O 1
ATOM 761 N N . CYS A 1 103 ? -6.780 -2.266 -5.507 1.00 92.62 103 CYS A N 1
ATOM 762 C CA . CYS A 1 103 ? -6.983 -1.448 -6.707 1.00 92.62 103 CYS A CA 1
ATOM 763 C C . CYS A 1 103 ? -5.766 -0.580 -7.068 1.00 92.62 103 CYS A C 1
ATOM 765 O O . CYS A 1 103 ? -5.550 -0.278 -8.246 1.00 92.62 103 CYS A O 1
ATOM 767 N N . ARG A 1 104 ? -4.969 -0.159 -6.079 1.00 94.38 104 ARG A N 1
ATOM 768 C CA . ARG A 1 104 ? -3.754 0.646 -6.287 1.00 94.38 104 ARG A CA 1
ATOM 769 C C . ARG A 1 104 ? -2.471 -0.175 -6.296 1.00 94.38 104 ARG A C 1
ATOM 771 O O . ARG A 1 104 ? -1.385 0.399 -6.343 1.00 94.38 104 ARG A O 1
ATOM 778 N N . ARG A 1 105 ? -2.572 -1.501 -6.333 1.00 95.56 105 ARG A N 1
ATOM 779 C CA . ARG A 1 105 ? -1.432 -2.408 -6.194 1.00 95.56 105 ARG A CA 1
ATOM 780 C C . ARG A 1 105 ? -0.306 -2.147 -7.184 1.00 95.56 105 ARG A C 1
ATOM 782 O O . ARG A 1 105 ? 0.852 -2.088 -6.793 1.00 95.56 105 ARG A O 1
ATOM 789 N N . GLY A 1 106 ? -0.633 -1.863 -8.445 1.00 95.94 106 GLY A N 1
ATOM 790 C CA . GLY A 1 106 ? 0.383 -1.489 -9.433 1.00 95.94 106 GLY A CA 1
ATOM 791 C C . GLY A 1 106 ? 1.134 -0.194 -9.097 1.00 95.94 106 GLY A C 1
ATOM 792 O O . GLY A 1 106 ? 2.333 -0.117 -9.342 1.00 95.94 106 GLY A O 1
ATOM 793 N N . GLU A 1 107 ? 0.459 0.796 -8.499 1.00 96.50 107 GLU A N 1
ATOM 794 C CA . GLU A 1 107 ? 1.091 2.049 -8.058 1.00 96.50 107 GLU A CA 1
ATOM 795 C C . GLU A 1 107 ? 2.003 1.816 -6.845 1.00 96.50 107 GLU A C 1
ATOM 797 O O . GLU A 1 107 ? 3.075 2.407 -6.754 1.00 96.50 107 GLU A O 1
ATOM 802 N N . LEU A 1 108 ? 1.591 0.946 -5.919 1.00 97.00 108 LEU A N 1
ATOM 803 C CA . LEU A 1 108 ? 2.372 0.602 -4.728 1.00 97.00 108 LEU A CA 1
ATOM 804 C C . LEU A 1 108 ? 3.632 -0.199 -5.093 1.00 97.00 108 LEU A C 1
ATOM 806 O O . LEU A 1 108 ? 4.713 0.103 -4.589 1.00 97.00 108 LEU A O 1
ATOM 810 N N . ILE A 1 109 ? 3.523 -1.140 -6.037 1.00 97.75 109 ILE A N 1
ATOM 811 C CA . ILE A 1 109 ? 4.669 -1.873 -6.600 1.00 97.75 109 ILE A CA 1
ATOM 812 C C . ILE A 1 109 ? 5.616 -0.919 -7.339 1.00 97.75 109 ILE A C 1
ATOM 814 O O . ILE A 1 109 ? 6.830 -1.034 -7.188 1.00 97.75 109 ILE A O 1
ATOM 818 N N . GLU A 1 110 ? 5.089 0.043 -8.109 1.00 98.12 110 GLU A N 1
ATOM 819 C CA . GLU A 1 110 ? 5.896 1.079 -8.773 1.00 98.12 110 GLU A CA 1
ATOM 820 C C . GLU A 1 110 ? 6.741 1.861 -7.757 1.00 98.12 110 GLU A C 1
ATOM 822 O O . GLU A 1 110 ? 7.943 2.015 -7.964 1.00 98.12 110 GLU A O 1
ATOM 827 N N . VAL A 1 111 ? 6.134 2.304 -6.647 1.00 98.19 111 VAL A N 1
ATOM 828 C CA . VAL A 1 111 ? 6.829 3.024 -5.565 1.00 98.19 111 VAL A CA 1
ATOM 829 C C . VAL A 1 111 ? 7.887 2.143 -4.901 1.00 98.19 111 VAL A C 1
ATOM 831 O O . VAL A 1 111 ? 9.035 2.566 -4.759 1.00 98.19 111 VAL A O 1
ATOM 834 N N . ALA A 1 112 ? 7.539 0.903 -4.544 1.00 98.00 112 ALA A N 1
ATOM 835 C CA . ALA A 1 112 ? 8.472 -0.040 -3.931 1.00 98.00 112 ALA A CA 1
ATOM 836 C C . ALA A 1 112 ? 9.690 -0.320 -4.833 1.00 98.00 112 ALA A C 1
ATOM 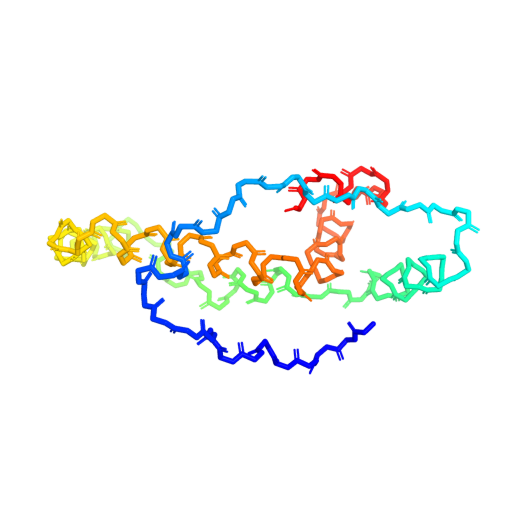838 O O . ALA A 1 112 ? 10.828 -0.368 -4.357 1.00 98.00 112 ALA A O 1
ATOM 839 N N . ALA A 1 113 ? 9.473 -0.447 -6.143 1.00 97.81 113 ALA A N 1
ATOM 840 C CA . ALA A 1 113 ? 10.544 -0.616 -7.115 1.00 97.81 113 ALA A CA 1
ATOM 841 C C . ALA A 1 113 ? 11.389 0.659 -7.281 1.00 97.81 113 ALA A C 1
ATOM 843 O O . ALA A 1 11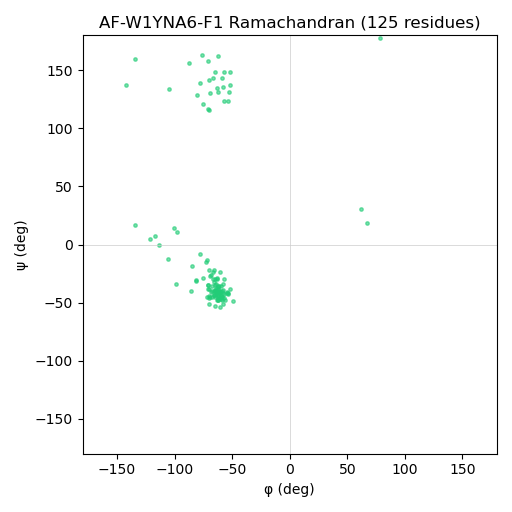3 ? 12.616 0.575 -7.276 1.00 97.81 113 ALA A O 1
ATOM 844 N N . SER A 1 114 ? 10.767 1.839 -7.396 1.00 98.00 114 SER A N 1
ATOM 845 C CA . SER A 1 114 ? 11.498 3.094 -7.624 1.00 98.00 114 SER A CA 1
ATOM 846 C C . SER A 1 114 ? 12.292 3.576 -6.412 1.00 98.00 114 SER A C 1
ATOM 848 O O . SER A 1 114 ? 13.362 4.151 -6.583 1.00 98.00 114 SER A O 1
ATOM 850 N N . GLU A 1 115 ? 11.788 3.358 -5.196 1.00 97.44 115 GLU A N 1
ATOM 851 C CA . GLU A 1 115 ? 12.399 3.901 -3.974 1.00 97.44 115 GLU A CA 1
ATOM 852 C C . GLU A 1 115 ? 13.275 2.887 -3.237 1.00 97.44 115 GLU A C 1
ATOM 854 O O . GLU A 1 115 ? 14.292 3.265 -2.656 1.00 97.44 115 GLU A O 1
ATOM 859 N N . ALA A 1 116 ? 12.909 1.603 -3.273 1.00 96.56 116 ALA A N 1
ATOM 860 C CA . ALA A 1 116 ? 13.617 0.544 -2.554 1.00 96.56 116 ALA A CA 1
ATOM 861 C C . ALA A 1 116 ? 14.308 -0.474 -3.477 1.00 96.56 116 ALA A C 1
ATOM 863 O O . ALA A 1 116 ? 14.944 -1.404 -2.984 1.00 96.56 116 ALA A O 1
ATOM 864 N N . GLY A 1 117 ? 14.196 -0.324 -4.803 1.00 96.50 117 GLY A N 1
ATOM 865 C CA . GLY A 1 117 ? 14.829 -1.227 -5.768 1.00 96.50 117 GLY A CA 1
ATOM 866 C C . GLY A 1 117 ? 14.252 -2.644 -5.769 1.00 96.50 117 GLY A C 1
ATOM 867 O O . GLY A 1 117 ? 14.918 -3.563 -6.248 1.00 96.50 117 GLY A O 1
ATOM 868 N N . LYS A 1 118 ? 13.045 -2.841 -5.219 1.00 97.81 118 LYS A N 1
ATOM 869 C CA . LYS A 1 118 ? 12.392 -4.156 -5.175 1.00 97.81 118 LYS A CA 1
ATOM 870 C C . LYS A 1 118 ? 12.017 -4.630 -6.573 1.00 97.81 118 LYS A C 1
ATOM 872 O O . LYS A 1 118 ? 11.588 -3.846 -7.422 1.00 97.81 118 LYS A O 1
ATOM 877 N N . THR A 1 119 ? 12.144 -5.932 -6.803 1.00 95.50 119 THR A N 1
ATOM 878 C CA . THR A 1 119 ? 11.581 -6.563 -7.997 1.00 95.50 119 THR A CA 1
ATOM 879 C C . THR A 1 119 ? 10.067 -6.723 -7.851 1.00 95.50 119 THR A C 1
ATOM 881 O O . THR A 1 119 ? 9.516 -6.640 -6.753 1.00 95.50 119 THR A O 1
ATOM 884 N N . ILE A 1 120 ? 9.369 -6.956 -8.967 1.00 93.06 120 ILE A N 1
ATOM 885 C CA . ILE A 1 120 ? 7.906 -7.110 -8.958 1.00 93.06 120 ILE A CA 1
ATOM 886 C C . ILE A 1 120 ? 7.493 -8.314 -8.105 1.00 93.06 120 ILE A C 1
ATOM 888 O O . ILE A 1 120 ? 6.574 -8.190 -7.313 1.00 93.06 120 ILE A O 1
ATOM 892 N N . ASP A 1 121 ? 8.198 -9.443 -8.198 1.00 93.69 121 ASP A N 1
ATOM 893 C CA . ASP A 1 121 ? 7.927 -10.645 -7.397 1.00 93.69 121 ASP A CA 1
ATOM 894 C C . ASP A 1 121 ? 8.173 -10.458 -5.890 1.00 93.69 121 ASP A C 1
ATOM 896 O O . ASP A 1 121 ? 7.598 -11.186 -5.090 1.00 93.69 121 ASP A O 1
ATOM 900 N N . GLN A 1 122 ? 8.989 -9.475 -5.493 1.00 95.38 122 GLN A N 1
ATOM 901 C CA . GLN A 1 122 ? 9.202 -9.120 -4.087 1.00 95.38 122 GLN A CA 1
ATOM 902 C C . GLN A 1 122 ? 8.155 -8.134 -3.569 1.00 95.38 122 GLN A C 1
ATOM 904 O O . GLN A 1 122 ? 7.741 -8.234 -2.420 1.00 95.38 122 GLN A O 1
ATOM 909 N N . ALA A 1 123 ? 7.774 -7.151 -4.386 1.00 96.31 123 ALA A N 1
ATOM 910 C CA . ALA A 1 123 ? 6.840 -6.108 -3.974 1.00 96.31 123 ALA A CA 1
ATOM 911 C C . ALA A 1 123 ? 5.377 -6.561 -4.056 1.00 96.31 123 ALA A C 1
ATOM 913 O O . ALA A 1 123 ? 4.558 -6.088 -3.279 1.00 96.31 123 ALA A O 1
ATOM 914 N N . ASP A 1 124 ? 5.047 -7.464 -4.981 1.00 94.69 124 ASP A N 1
ATOM 915 C CA . ASP A 1 124 ? 3.678 -7.928 -5.202 1.00 94.69 124 ASP A CA 1
ATOM 916 C C . ASP A 1 124 ? 3.036 -8.580 -3.962 1.00 94.69 124 ASP A C 1
ATOM 918 O O . ASP A 1 124 ? 1.919 -8.187 -3.640 1.00 94.69 124 ASP A O 1
ATOM 922 N N . PRO A 1 125 ? 3.718 -9.475 -3.214 1.00 93.56 125 PRO A N 1
ATOM 923 C CA . PRO A 1 125 ? 3.147 -10.096 -2.013 1.00 93.56 125 PRO A CA 1
ATOM 924 C C . PRO A 1 125 ? 3.153 -9.200 -0.762 1.00 93.56 125 PRO A C 1
ATOM 926 O O . PRO A 1 125 ? 2.629 -9.596 0.278 1.00 93.56 125 PRO A O 1
ATOM 929 N N . GLU A 1 126 ? 3.802 -8.032 -0.805 1.00 93.38 126 GLU A N 1
ATOM 930 C CA . GLU A 1 126 ? 3.801 -7.079 0.317 1.00 93.38 126 GLU A CA 1
ATOM 931 C C . GLU A 1 126 ? 2.590 -6.142 0.314 1.00 93.38 126 GLU A C 1
ATOM 933 O O . GLU A 1 126 ? 2.314 -5.506 1.336 1.00 93.38 126 GLU A O 1
ATOM 938 N N . VAL A 1 127 ? 1.917 -6.025 -0.833 1.00 90.69 127 VAL A N 1
ATOM 939 C CA . VAL A 1 127 ? 0.717 -5.200 -1.008 1.00 90.69 127 VAL A CA 1
ATOM 940 C C . VAL A 1 127 ? -0.525 -5.988 -0.624 1.00 90.69 127 VAL A C 1
ATOM 942 O O . VAL A 1 127 ? -1.335 -5.423 0.147 1.00 90.69 127 VAL A O 1
#

Sequence (127 aa):
QAAAGLDEPQGSVAEQARRPFTSEPDSDPALAANRQWARQIAAAVPTSRRGAEAVAASEQRLRTPEAAEELLAGLAGASASWRERGYEERAAILHRVGDVLSCRRGELIEVAASEAGKTIDQADPEV

pLDDT: mean 92.05, std 10.52, range [35.34, 98.19]

Radius of gyration: 18.18 Å; Cα contacts (8 Å, |Δi|>4): 87; chains: 1; bounding box: 40×39×41 Å

Secondary structure (DSSP, 8-state):
---PPPPPPPS-HHHHHTPPP-PPPPP-TTSHHHHHHHHHHHHHGGG--HHHHHHHHHGGGGSSHHHHHHHHHHHHHHHHHHHHS-HHHHHHHHHHHHHHHHHTHHHHHHHHHHHH---HHHHGGG-

Foldseek 3Di:
DPDDPPDDDDDDLQVLLPPDDDDDDFDDPVDPVSVVLLVVLVVCQVVDCPVVVVCVVCCQCPVDPVSVVVVVVVVVVVVVVVVPDDSSNVSSVVSVVVVVCVNCVSVQLSCCCNPVVDRSNRSRNVD

Solvent-accessible surface area (backbone atoms only — not comparable to full-atom values): 7531 Å² total; per-residue (Å²): 135,82,86,73,76,80,75,76,85,70,78,51,54,65,58,43,34,63,59,76,91,74,82,83,79,74,85,56,72,88,40,69,66,49,48,50,52,50,50,54,33,62,69,45,27,92,76,61,52,66,55,64,49,54,47,62,76,48,40,74,55,64,70,42,74,66,38,39,51,54,49,51,59,54,45,58,58,51,52,52,59,60,65,70,49,52,71,40,54,54,36,25,50,52,50,49,50,52,53,51,45,63,71,40,36,63,61,53,34,28,36,39,30,56,76,69,67,42,51,68,85,64,33,57,79,74,99

Mean predicted aligned error: 4.7 Å